Protein AF-A0A944XEJ5-F1 (afdb_monomer)

Solvent-accessible surface area (backbone atoms only — not comparable to full-atom values): 8843 Å² total; per-residue (Å²): 136,76,81,56,64,63,57,50,52,50,51,51,48,51,53,50,50,47,53,50,47,51,54,51,27,47,53,40,31,50,51,12,49,48,40,36,71,70,24,81,81,40,68,69,40,36,50,49,10,50,48,37,31,52,53,24,51,53,52,39,52,48,55,69,46,44,64,58,53,56,44,55,53,48,55,58,58,44,71,77,58,90,55,76,88,70,86,67,76,82,69,64,76,43,74,66,50,53,52,46,52,52,53,51,48,53,39,50,46,45,42,56,53,18,54,53,37,32,52,52,11,49,52,38,34,73,68,24,85,84,42,63,68,43,31,51,50,10,49,51,37,30,53,53,16,54,51,39,45,54,51,40,58,52,48,54,54,52,52,55,51,54,49,66,75,71,109

Sequence (167 aa):
MTVTSFSGWFGNLLVQIQGIVGWLAVVMIIIGGLVYVTSGGSPAQTAKGKAIVLTSLIGFAVAVAAPSLLKEVKDIATLGAGGGPPTAISGAKTIQEIVTDVMQFLLVLVGVSSVISFIIGGIMYITSGGDQTKADSGKRVVTYSIIAVCVSGASLMIIKQVLALLS

Radius of gyration: 21.92 Å; Cα contacts (8 Å, |Δi|>4): 113; chains: 1; bounding box: 53×38×60 Å

Structure (mmCIF, N/CA/C/O backbone):
data_AF-A0A944XEJ5-F1
#
_entry.id   AF-A0A944XEJ5-F1
#
loop_
_atom_site.group_PDB
_atom_site.id
_atom_site.type_symbol
_atom_site.label_atom_id
_atom_site.label_alt_id
_atom_site.label_comp_id
_atom_site.label_asym_id
_atom_site.label_entity_id
_atom_site.label_seq_id
_atom_site.pdbx_PDB_ins_code
_atom_site.Cartn_x
_atom_site.Cartn_y
_atom_site.Cartn_z
_atom_site.occupancy
_atom_site.B_iso_or_equiv
_atom_site.auth_seq_id
_atom_site.auth_comp_id
_atom_site.auth_asym_id
_atom_site.auth_atom_id
_atom_site.pdbx_PDB_model_num
ATOM 1 N N . MET A 1 1 ? 15.083 -23.429 -34.678 1.00 36.53 1 MET A N 1
ATOM 2 C CA . MET A 1 1 ? 14.245 -23.505 -33.463 1.00 36.53 1 MET A CA 1
ATOM 3 C C . MET A 1 1 ? 15.094 -23.057 -32.286 1.00 36.53 1 MET A C 1
ATOM 5 O O . MET A 1 1 ? 15.685 -23.873 -31.596 1.00 36.53 1 MET A O 1
ATOM 9 N N . THR A 1 2 ? 15.284 -21.748 -32.145 1.00 42.38 2 THR A N 1
ATOM 10 C CA . THR A 1 2 ? 16.025 -21.173 -31.021 1.00 42.38 2 THR A CA 1
ATOM 11 C C . THR A 1 2 ? 15.121 -21.205 -29.797 1.00 42.38 2 THR A C 1
ATOM 13 O O . THR A 1 2 ? 13.936 -20.899 -29.887 1.00 42.38 2 THR A O 1
ATOM 16 N N . VAL A 1 3 ? 15.665 -21.648 -28.671 1.00 47.16 3 VAL A N 1
ATOM 17 C CA . VAL A 1 3 ? 14.990 -21.792 -27.377 1.00 47.16 3 VAL A CA 1
ATOM 18 C C . VAL A 1 3 ? 14.501 -20.437 -26.834 1.00 47.16 3 VAL A C 1
ATOM 20 O O . VAL A 1 3 ? 15.080 -19.865 -25.920 1.00 47.16 3 VAL A O 1
ATOM 23 N N . THR A 1 4 ? 13.411 -19.907 -27.388 1.00 55.91 4 THR A N 1
ATOM 24 C CA . THR A 1 4 ? 12.689 -18.736 -26.861 1.00 55.91 4 THR A CA 1
ATOM 25 C C . THR A 1 4 ? 11.796 -19.101 -25.670 1.00 55.91 4 THR A C 1
ATOM 27 O O . THR A 1 4 ? 11.439 -18.228 -24.883 1.00 55.91 4 THR A O 1
ATOM 30 N N . SER A 1 5 ? 11.492 -20.390 -25.471 1.00 64.19 5 SER A N 1
ATOM 31 C CA . SER A 1 5 ? 10.563 -20.862 -24.436 1.00 64.19 5 SER A CA 1
ATOM 32 C C . SER A 1 5 ? 11.078 -20.665 -23.009 1.00 64.19 5 SER A C 1
ATOM 34 O O . SER A 1 5 ? 10.321 -20.227 -22.150 1.00 64.19 5 SER A O 1
ATOM 36 N N . PHE A 1 6 ? 12.360 -20.944 -22.743 1.00 69.25 6 PHE A N 1
ATOM 37 C CA . PHE A 1 6 ? 12.921 -20.819 -21.390 1.00 69.25 6 PHE A CA 1
ATOM 38 C C . PHE A 1 6 ? 13.124 -19.355 -20.986 1.00 69.25 6 PHE A C 1
ATOM 40 O O . PHE A 1 6 ? 12.779 -18.971 -19.875 1.00 69.25 6 PHE A O 1
ATOM 47 N N . SER A 1 7 ? 13.602 -18.511 -21.907 1.00 69.69 7 SER A N 1
ATOM 48 C CA . SER A 1 7 ? 13.759 -17.073 -21.658 1.00 69.69 7 SER A CA 1
ATOM 49 C C . SER A 1 7 ? 12.409 -16.357 -21.522 1.00 69.69 7 SER A C 1
ATOM 51 O O . SER A 1 7 ? 12.262 -15.522 -20.633 1.00 69.69 7 SER A O 1
ATOM 53 N N . GLY A 1 8 ? 11.406 -16.716 -22.334 1.00 70.88 8 GLY A N 1
ATOM 54 C CA . GLY A 1 8 ? 10.049 -16.174 -22.214 1.00 70.88 8 GLY A CA 1
ATOM 55 C C . GLY A 1 8 ? 9.341 -16.618 -20.931 1.00 70.88 8 GLY A C 1
ATOM 56 O O . GLY A 1 8 ? 8.730 -15.800 -20.247 1.00 70.88 8 GLY A O 1
ATOM 57 N N . TRP A 1 9 ? 9.477 -17.893 -20.553 1.00 78.62 9 TRP A N 1
ATOM 58 C CA . TRP A 1 9 ? 8.967 -18.406 -19.278 1.00 78.62 9 TRP A CA 1
ATOM 59 C C . TRP A 1 9 ? 9.655 -17.748 -18.075 1.00 78.62 9 TRP A C 1
ATOM 61 O O . TRP A 1 9 ? 8.975 -17.320 -17.147 1.00 78.62 9 TRP A O 1
ATOM 71 N N . PHE A 1 10 ? 10.981 -17.587 -18.116 1.00 74.62 10 PHE A N 1
ATOM 72 C CA . PHE A 1 10 ? 11.751 -16.912 -17.068 1.00 74.62 10 PHE A CA 1
ATOM 73 C C . PHE A 1 10 ? 11.411 -15.416 -16.963 1.00 74.62 10 PHE A C 1
ATOM 75 O O . PHE A 1 10 ? 11.286 -14.887 -15.861 1.00 74.62 10 PHE A O 1
ATOM 82 N N . GLY A 1 11 ? 11.185 -14.742 -18.095 1.00 73.31 11 GLY A N 1
ATOM 83 C CA . GLY A 1 11 ? 10.714 -13.357 -18.131 1.00 73.31 11 GLY A CA 1
ATOM 84 C C . GLY A 1 11 ? 9.325 -13.194 -17.508 1.00 73.31 11 GLY A C 1
ATOM 85 O O . GLY A 1 11 ? 9.129 -12.320 -16.666 1.00 73.31 11 GLY A O 1
ATOM 86 N N . ASN A 1 12 ? 8.383 -14.081 -17.843 1.00 77.62 12 ASN A N 1
ATOM 87 C CA . ASN A 1 12 ? 7.053 -14.093 -17.228 1.00 77.62 12 ASN A CA 1
ATOM 88 C C . ASN A 1 12 ? 7.114 -14.399 -15.727 1.00 77.62 12 ASN A C 1
ATOM 90 O O . ASN A 1 12 ? 6.402 -13.765 -14.951 1.00 77.62 12 ASN A O 1
ATOM 94 N N . LEU A 1 13 ? 7.992 -15.313 -15.304 1.00 79.44 13 LEU A N 1
ATOM 95 C CA . LEU A 1 13 ? 8.232 -15.589 -13.888 1.00 79.44 13 LEU A CA 1
ATOM 96 C C . LEU A 1 13 ? 8.756 -14.363 -13.141 1.00 79.44 13 LEU A C 1
ATOM 98 O O . LEU A 1 13 ? 8.275 -14.071 -12.052 1.00 79.44 13 LEU A O 1
ATOM 102 N N . LEU A 1 14 ? 9.703 -13.623 -13.717 1.00 72.88 14 LEU A N 1
ATOM 103 C CA . LEU A 1 14 ? 10.225 -12.389 -13.124 1.00 72.88 14 LEU A CA 1
ATOM 104 C C . LEU A 1 14 ? 9.129 -11.333 -12.943 1.00 72.88 14 LEU A C 1
ATOM 106 O O . LEU A 1 14 ? 9.024 -10.747 -11.867 1.00 72.88 14 LEU A O 1
ATOM 110 N N . VAL A 1 15 ? 8.281 -11.131 -13.955 1.00 72.62 15 VAL A N 1
ATOM 111 C CA . VAL A 1 15 ? 7.149 -10.189 -13.885 1.00 72.62 15 VAL A CA 1
ATOM 112 C C . VAL A 1 15 ? 6.111 -10.642 -12.854 1.00 72.62 15 VAL A C 1
ATOM 114 O O . VAL A 1 15 ? 5.618 -9.829 -12.072 1.00 72.62 15 VAL A O 1
ATOM 117 N N . GLN A 1 16 ? 5.807 -11.941 -12.792 1.00 73.19 16 GLN A N 1
ATOM 118 C CA . GLN A 1 16 ? 4.903 -12.497 -11.783 1.00 73.19 16 GLN A CA 1
ATOM 119 C C . GLN A 1 16 ? 5.464 -12.345 -10.366 1.00 73.19 16 GLN A C 1
ATOM 121 O O . GLN A 1 16 ? 4.738 -11.917 -9.471 1.00 73.19 16 GLN A O 1
ATOM 126 N N . ILE A 1 17 ? 6.753 -12.629 -10.162 1.00 78.25 17 ILE A N 1
ATOM 127 C CA . ILE A 1 17 ? 7.428 -12.434 -8.874 1.00 78.25 17 ILE A CA 1
ATOM 128 C C . ILE A 1 17 ? 7.402 -10.952 -8.488 1.00 78.25 17 ILE A C 1
ATOM 130 O O . ILE A 1 17 ? 7.069 -10.641 -7.350 1.00 78.25 17 ILE A O 1
ATOM 134 N N . GLN A 1 18 ? 7.664 -10.027 -9.414 1.00 73.38 18 GLN A N 1
ATOM 135 C CA . GLN A 1 18 ? 7.569 -8.586 -9.144 1.00 73.38 18 GLN A CA 1
ATOM 136 C C . GLN A 1 18 ? 6.156 -8.158 -8.729 1.00 73.38 18 GLN A C 1
ATOM 138 O O . GLN A 1 18 ? 6.004 -7.424 -7.752 1.00 73.38 18 GLN A O 1
ATOM 143 N N . GLY A 1 19 ? 5.121 -8.652 -9.415 1.00 74.88 19 GLY A N 1
ATOM 144 C CA . GLY A 1 19 ? 3.729 -8.394 -9.040 1.00 74.88 19 GLY A CA 1
ATOM 145 C C . GLY A 1 19 ? 3.393 -8.918 -7.640 1.00 74.88 19 GLY A C 1
ATOM 146 O O . GLY A 1 19 ? 2.769 -8.212 -6.845 1.00 74.88 19 GLY A O 1
ATOM 147 N N . ILE A 1 20 ? 3.864 -10.124 -7.307 1.00 82.00 20 ILE A N 1
ATOM 148 C CA . ILE A 1 20 ? 3.692 -10.728 -5.978 1.00 82.00 20 ILE A CA 1
ATOM 149 C C . ILE A 1 20 ? 4.431 -9.915 -4.908 1.00 82.00 20 ILE A C 1
ATOM 151 O O . ILE A 1 20 ? 3.866 -9.659 -3.848 1.00 82.00 20 ILE A O 1
ATOM 155 N N . VAL A 1 21 ? 5.661 -9.469 -5.177 1.00 81.50 21 VAL A N 1
ATOM 156 C CA . VAL A 1 21 ? 6.450 -8.650 -4.242 1.00 81.50 21 VAL A CA 1
ATOM 157 C C . VAL A 1 21 ? 5.767 -7.309 -3.975 1.00 81.50 21 VAL A C 1
ATOM 159 O O . VAL A 1 21 ? 5.698 -6.890 -2.821 1.00 81.50 21 VAL A O 1
ATOM 162 N N . GLY A 1 22 ? 5.204 -6.668 -5.005 1.00 80.44 22 GLY A N 1
ATOM 163 C CA . GLY A 1 22 ? 4.430 -5.435 -4.851 1.00 80.44 22 GLY A CA 1
ATOM 164 C C . GLY A 1 22 ? 3.224 -5.614 -3.925 1.00 80.44 22 GLY A C 1
ATOM 165 O O . GLY A 1 22 ? 3.056 -4.853 -2.973 1.00 80.44 22 GLY A O 1
ATOM 166 N N . TRP A 1 23 ? 2.425 -6.663 -4.137 1.00 81.31 23 TRP A N 1
ATOM 167 C CA . TRP A 1 23 ? 1.282 -6.981 -3.272 1.00 81.31 23 TRP A CA 1
ATOM 168 C C . TRP A 1 23 ? 1.693 -7.360 -1.846 1.00 81.31 23 TRP A C 1
ATOM 170 O O . TRP A 1 23 ? 1.073 -6.913 -0.879 1.00 81.31 23 TRP A O 1
ATOM 180 N N . LEU A 1 24 ? 2.756 -8.149 -1.695 1.00 87.50 24 LEU A N 1
ATOM 181 C CA . LEU A 1 24 ? 3.274 -8.557 -0.392 1.00 87.50 24 LEU A CA 1
ATOM 182 C C . LEU A 1 24 ? 3.798 -7.356 0.404 1.00 87.50 24 LEU A C 1
ATOM 184 O O . LEU A 1 24 ? 3.555 -7.274 1.608 1.00 87.50 24 LEU A O 1
ATOM 188 N N . ALA A 1 25 ? 4.444 -6.393 -0.259 1.00 86.56 25 ALA A N 1
ATOM 189 C CA . ALA A 1 25 ? 4.888 -5.155 0.374 1.00 86.56 25 ALA A CA 1
ATOM 190 C C . ALA A 1 25 ? 3.712 -4.364 0.966 1.00 86.56 25 ALA A C 1
ATOM 192 O O . ALA A 1 25 ? 3.810 -3.900 2.101 1.00 86.56 25 ALA A O 1
ATOM 193 N N . VAL A 1 26 ? 2.577 -4.269 0.260 1.00 85.19 26 VAL A N 1
ATOM 194 C CA . VAL A 1 26 ? 1.366 -3.615 0.793 1.00 85.19 26 VAL A CA 1
ATOM 195 C C . VAL A 1 26 ? 0.895 -4.305 2.074 1.00 85.19 26 VAL A C 1
ATOM 197 O O . VAL A 1 26 ? 0.674 -3.642 3.088 1.00 85.19 26 VAL A O 1
ATOM 200 N N . VAL A 1 27 ? 0.783 -5.637 2.059 1.00 87.75 27 VAL A N 1
ATOM 201 C CA . VAL A 1 27 ? 0.334 -6.419 3.224 1.00 87.75 27 VAL A CA 1
ATOM 202 C C . VAL A 1 27 ? 1.277 -6.226 4.411 1.00 87.75 27 VAL A C 1
ATOM 204 O O . VAL A 1 27 ? 0.824 -5.975 5.528 1.00 87.75 27 VAL A O 1
ATOM 207 N N . MET A 1 28 ? 2.587 -6.286 4.178 1.00 88.38 28 MET A N 1
ATOM 208 C CA . MET A 1 28 ? 3.582 -6.113 5.234 1.00 88.38 28 MET A CA 1
ATOM 209 C C . MET A 1 28 ? 3.561 -4.697 5.817 1.00 88.38 28 MET A C 1
ATOM 211 O O . MET A 1 28 ? 3.644 -4.550 7.035 1.00 88.38 28 MET A O 1
ATOM 215 N N . ILE A 1 29 ? 3.361 -3.658 4.999 1.00 89.38 29 ILE A N 1
ATOM 216 C CA . ILE A 1 29 ? 3.213 -2.284 5.502 1.00 89.38 29 ILE A CA 1
ATOM 217 C C . ILE A 1 29 ? 1.961 -2.149 6.370 1.00 89.38 29 ILE A C 1
ATOM 219 O O . ILE A 1 29 ? 2.023 -1.532 7.432 1.00 89.38 29 ILE A O 1
ATOM 223 N N . ILE A 1 30 ? 0.845 -2.758 5.967 1.00 85.75 30 ILE A N 1
ATOM 224 C CA . ILE A 1 30 ? -0.388 -2.755 6.763 1.00 85.75 30 ILE A CA 1
ATOM 225 C C . ILE A 1 30 ? -0.162 -3.448 8.108 1.00 85.75 30 ILE A C 1
ATOM 227 O O . ILE A 1 30 ? -0.530 -2.897 9.143 1.00 85.75 30 ILE A O 1
ATOM 231 N N . ILE A 1 31 ? 0.478 -4.621 8.115 1.00 86.56 31 ILE A N 1
ATOM 232 C CA . ILE A 1 31 ? 0.792 -5.353 9.350 1.00 86.56 31 ILE A CA 1
ATOM 233 C C . ILE A 1 31 ? 1.720 -4.522 10.240 1.00 86.56 31 ILE A C 1
ATOM 235 O O . ILE A 1 31 ? 1.451 -4.372 11.429 1.00 86.56 31 ILE A O 1
ATOM 239 N N . GLY A 1 32 ? 2.781 -3.940 9.678 1.00 87.31 32 GLY A N 1
ATOM 240 C CA . GLY A 1 32 ? 3.699 -3.072 10.414 1.00 87.31 32 GLY A CA 1
ATOM 241 C C . GLY A 1 32 ? 2.998 -1.843 11.001 1.00 87.31 32 GLY A C 1
ATOM 242 O O . GLY A 1 32 ? 3.247 -1.485 12.153 1.00 87.31 32 GLY A O 1
ATOM 243 N N . GLY A 1 33 ? 2.069 -1.248 10.248 1.00 84.31 33 GLY A N 1
ATOM 244 C CA . GLY A 1 33 ? 1.221 -0.146 10.693 1.00 84.31 33 GLY A CA 1
ATOM 245 C C . GLY A 1 33 ? 0.275 -0.546 11.825 1.00 84.31 33 GLY A C 1
ATOM 246 O O . GLY A 1 33 ? 0.213 0.149 12.837 1.00 84.31 33 GLY A O 1
ATOM 247 N N . LEU A 1 34 ? -0.402 -1.692 11.709 1.00 82.94 34 LEU A N 1
ATOM 248 C CA . LEU A 1 34 ? -1.256 -2.226 12.772 1.00 82.94 34 LEU A CA 1
ATOM 249 C C . LEU A 1 34 ? -0.448 -2.506 14.039 1.00 82.94 34 LEU A C 1
ATOM 251 O O . LEU A 1 34 ? -0.810 -2.001 15.095 1.00 82.94 34 LEU A O 1
ATOM 255 N N . VAL A 1 35 ? 0.683 -3.210 13.933 1.00 85.50 35 VAL A N 1
ATOM 256 C CA . VAL A 1 35 ? 1.585 -3.484 15.065 1.00 85.50 35 VAL A CA 1
ATOM 257 C C . VAL A 1 35 ? 2.074 -2.188 15.713 1.00 85.50 35 VAL A C 1
ATOM 259 O O . VAL A 1 35 ? 2.153 -2.109 16.938 1.00 85.50 35 VAL A O 1
ATOM 262 N N . TYR A 1 36 ? 2.368 -1.155 14.917 1.00 84.44 36 TYR A N 1
ATOM 263 C CA . TYR A 1 36 ? 2.759 0.155 15.431 1.00 84.44 36 TYR A CA 1
ATOM 264 C C . TYR A 1 36 ? 1.622 0.823 16.220 1.00 84.44 36 TYR A C 1
ATOM 266 O O . TYR A 1 36 ? 1.856 1.285 17.336 1.00 84.44 36 TYR A O 1
ATOM 274 N N . VAL A 1 37 ? 0.389 0.818 15.704 1.00 81.12 37 VAL A N 1
ATOM 275 C CA . VAL A 1 37 ? -0.777 1.437 16.364 1.00 81.12 37 VAL A CA 1
ATOM 276 C C . VAL A 1 37 ? -1.231 0.651 17.601 1.00 81.12 37 VAL A C 1
ATOM 278 O O . VAL A 1 37 ? -1.572 1.252 18.617 1.00 81.12 37 VAL A O 1
ATOM 281 N N . THR A 1 38 ? -1.189 -0.683 17.571 1.00 78.94 38 THR A N 1
ATOM 282 C CA . THR A 1 38 ? -1.607 -1.542 18.694 1.00 78.94 38 THR A CA 1
ATOM 283 C C . THR A 1 38 ? -0.500 -1.780 19.722 1.00 78.94 38 THR A C 1
ATOM 285 O O . THR A 1 38 ? -0.697 -2.519 20.682 1.00 78.94 38 THR A O 1
ATOM 288 N N . SER A 1 39 ? 0.676 -1.171 19.547 1.00 76.75 39 SER A N 1
ATOM 289 C CA . SER A 1 39 ? 1.852 -1.392 20.400 1.00 76.75 39 SER A CA 1
ATOM 290 C C . SER A 1 39 ? 1.695 -0.913 21.851 1.00 76.75 39 SER A C 1
ATOM 292 O O . SER A 1 39 ? 2.528 -1.267 22.692 1.00 76.75 39 SER A O 1
ATOM 294 N N . GLY A 1 40 ? 0.659 -0.119 22.157 1.00 70.69 40 GLY A N 1
ATOM 295 C CA . GLY A 1 40 ? 0.293 0.289 23.520 1.00 70.69 40 GLY A CA 1
ATOM 296 C C . GLY A 1 40 ? 1.396 1.035 24.281 1.00 70.69 40 GLY A C 1
ATOM 297 O O . GLY A 1 40 ? 1.423 0.994 25.505 1.00 70.69 40 GLY A O 1
ATOM 298 N N . GLY A 1 41 ? 2.344 1.659 23.572 1.00 68.88 41 GLY A N 1
ATOM 299 C CA . GLY A 1 41 ? 3.493 2.345 24.174 1.00 68.88 41 GLY A CA 1
ATOM 300 C C . GLY A 1 41 ? 4.682 1.442 24.522 1.00 68.88 41 GLY A C 1
ATOM 301 O O . GLY A 1 41 ? 5.698 1.948 24.994 1.00 68.88 41 GLY A O 1
ATOM 302 N N . SER A 1 42 ? 4.620 0.129 24.256 1.00 85.50 42 SER A N 1
ATOM 303 C CA . SER A 1 42 ? 5.793 -0.739 24.414 1.00 85.50 42 SER A CA 1
ATOM 304 C C . SER A 1 42 ? 6.855 -0.407 23.343 1.00 85.50 42 SER A C 1
ATOM 306 O O . SER A 1 42 ? 6.579 -0.510 22.137 1.00 85.50 42 SER A O 1
ATOM 308 N N . PRO A 1 43 ? 8.089 -0.026 23.737 1.00 82.50 43 PRO A N 1
ATOM 309 C CA . PRO A 1 43 ? 9.122 0.395 22.785 1.00 82.50 43 PRO A CA 1
ATOM 310 C C . PRO A 1 43 ? 9.470 -0.698 21.770 1.00 82.50 43 PRO A C 1
ATOM 312 O O . PRO A 1 43 ? 9.701 -0.415 20.596 1.00 82.50 43 PRO A O 1
ATOM 315 N N . ALA A 1 44 ? 9.441 -1.962 22.204 1.00 85.75 44 ALA A N 1
ATOM 316 C CA . ALA A 1 44 ? 9.766 -3.111 21.367 1.00 85.75 44 ALA A CA 1
ATOM 317 C C . ALA A 1 44 ? 8.754 -3.329 20.228 1.00 85.75 44 ALA A C 1
ATOM 319 O O . ALA A 1 44 ? 9.16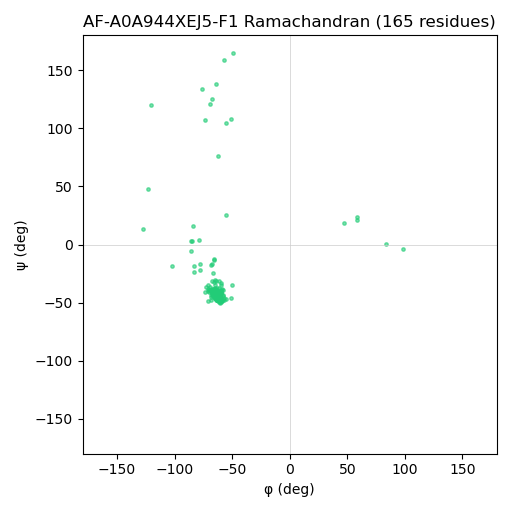3 -3.562 19.093 1.00 85.75 44 ALA A O 1
ATOM 320 N N . GLN A 1 45 ? 7.445 -3.234 20.491 1.00 83.88 45 GLN A N 1
ATOM 321 C CA . GLN A 1 45 ? 6.421 -3.401 19.446 1.00 83.88 45 GLN A CA 1
ATOM 322 C C . GLN A 1 45 ? 6.379 -2.189 18.512 1.00 83.88 45 GLN A C 1
ATOM 324 O O . GLN A 1 45 ? 6.253 -2.345 17.301 1.00 83.88 45 GLN A O 1
ATOM 329 N N . THR A 1 46 ? 6.586 -0.986 19.058 1.00 85.00 46 THR A N 1
ATOM 330 C CA . THR A 1 46 ? 6.738 0.236 18.259 1.00 85.00 46 THR A CA 1
ATOM 331 C C . THR A 1 46 ? 7.911 0.116 17.280 1.00 85.00 46 THR A C 1
ATOM 333 O O . THR A 1 46 ? 7.760 0.406 16.092 1.00 85.00 46 THR A O 1
ATOM 336 N N . ALA A 1 47 ? 9.075 -0.332 17.759 1.00 89.00 47 ALA A N 1
ATOM 337 C CA . ALA A 1 47 ? 10.259 -0.518 16.927 1.00 89.00 47 ALA A CA 1
ATOM 338 C C . ALA A 1 47 ? 10.041 -1.598 15.861 1.00 89.00 47 ALA A C 1
ATOM 340 O O . ALA A 1 47 ? 10.386 -1.380 14.703 1.00 89.00 47 ALA A O 1
ATOM 341 N N . LYS A 1 48 ? 9.409 -2.724 16.220 1.00 88.25 48 LYS A N 1
ATOM 342 C CA . LYS A 1 48 ? 9.053 -3.788 15.270 1.00 88.25 48 LYS A CA 1
ATOM 343 C C . LYS A 1 48 ? 8.115 -3.292 14.174 1.00 88.25 48 LYS A C 1
ATOM 345 O O . LYS A 1 48 ? 8.403 -3.517 13.005 1.00 88.25 48 LYS A O 1
ATOM 350 N N . GLY A 1 49 ? 7.044 -2.581 14.530 1.00 87.12 49 GLY A N 1
ATOM 351 C CA . GLY A 1 49 ? 6.108 -2.014 13.557 1.00 87.12 49 GLY A CA 1
ATOM 352 C C . GLY A 1 49 ? 6.808 -1.085 12.565 1.00 87.12 49 GLY A C 1
ATOM 353 O O . GLY A 1 49 ? 6.690 -1.265 11.355 1.00 87.12 49 GLY A O 1
ATOM 354 N N . LYS A 1 50 ? 7.643 -0.163 13.066 1.00 88.56 50 LYS A N 1
ATOM 355 C CA . LYS A 1 50 ? 8.454 0.722 12.214 1.00 88.56 50 LYS A CA 1
ATOM 356 C C . LYS A 1 50 ? 9.441 -0.048 11.339 1.00 88.56 50 LYS A C 1
ATOM 358 O O . LYS A 1 50 ? 9.556 0.258 10.159 1.00 88.56 50 LYS A O 1
ATOM 363 N N . ALA A 1 51 ? 10.132 -1.041 11.894 1.00 91.38 51 ALA A N 1
ATOM 364 C CA . ALA A 1 51 ? 11.085 -1.853 11.147 1.00 91.38 51 ALA A CA 1
ATOM 365 C C . ALA A 1 51 ? 10.399 -2.598 9.999 1.00 91.38 51 ALA A C 1
ATOM 367 O O . ALA A 1 51 ? 10.908 -2.561 8.888 1.00 91.38 51 ALA A O 1
ATOM 368 N N . ILE A 1 52 ? 9.228 -3.196 10.239 1.00 90.50 52 ILE A N 1
ATOM 369 C CA . ILE A 1 52 ? 8.440 -3.887 9.209 1.00 90.50 52 ILE A CA 1
ATOM 370 C C . ILE A 1 52 ? 8.038 -2.920 8.089 1.00 90.50 52 ILE A C 1
ATOM 372 O O . ILE A 1 52 ? 8.180 -3.250 6.914 1.00 90.50 52 ILE A O 1
ATOM 376 N N . VAL A 1 53 ? 7.570 -1.716 8.429 1.00 89.62 53 VAL A N 1
ATOM 377 C CA . VAL A 1 53 ? 7.213 -0.705 7.420 1.00 89.62 53 VAL A CA 1
ATOM 378 C C . VAL A 1 53 ? 8.442 -0.296 6.604 1.00 89.62 53 VAL A C 1
ATOM 380 O O . VAL A 1 53 ? 8.386 -0.279 5.377 1.00 89.62 53 VAL A O 1
ATOM 383 N N . LEU A 1 54 ? 9.566 -0.015 7.267 1.00 89.31 54 LEU A N 1
ATOM 384 C CA . LEU A 1 54 ? 10.801 0.407 6.605 1.00 89.31 54 LEU A CA 1
ATOM 385 C C . LEU A 1 54 ? 11.374 -0.685 5.698 1.00 89.31 54 LEU A C 1
ATOM 387 O O . LEU A 1 54 ? 11.706 -0.404 4.549 1.00 89.31 54 LEU A O 1
ATOM 391 N N . THR A 1 55 ? 11.459 -1.930 6.169 1.00 90.19 55 THR A N 1
ATOM 392 C CA . THR A 1 55 ? 11.975 -3.040 5.355 1.00 90.19 55 THR A CA 1
ATOM 393 C C . THR A 1 55 ? 11.073 -3.333 4.163 1.00 90.19 55 THR A C 1
ATOM 395 O O . THR A 1 55 ? 11.578 -3.633 3.084 1.00 90.19 55 THR A O 1
ATOM 398 N N . SER A 1 56 ? 9.758 -3.173 4.314 1.00 89.12 56 SER A N 1
ATOM 399 C CA . SER A 1 56 ? 8.801 -3.335 3.214 1.00 89.12 56 SER A CA 1
ATOM 400 C C . SER A 1 56 ? 8.922 -2.227 2.170 1.00 89.12 56 SER A C 1
ATOM 402 O O . SER A 1 56 ? 8.854 -2.508 0.977 1.00 89.12 56 SER A O 1
ATOM 404 N N . LEU A 1 57 ? 9.156 -0.980 2.593 1.00 88.19 57 LEU A N 1
ATOM 405 C CA . LEU A 1 57 ? 9.404 0.139 1.679 1.00 88.19 57 LEU A CA 1
ATOM 406 C C . LEU A 1 57 ? 10.720 -0.029 0.916 1.00 88.19 57 LEU A C 1
ATOM 408 O O . LEU A 1 57 ? 10.752 0.194 -0.290 1.00 88.19 57 LEU A O 1
ATOM 412 N N . ILE A 1 58 ? 11.786 -0.466 1.593 1.00 87.00 58 ILE A N 1
ATOM 413 C CA . ILE A 1 58 ? 13.070 -0.761 0.944 1.00 87.00 58 ILE A CA 1
ATOM 414 C C . ILE A 1 58 ? 12.902 -1.919 -0.048 1.00 87.00 58 ILE A C 1
ATOM 416 O O . ILE A 1 58 ? 13.337 -1.808 -1.191 1.00 87.00 58 ILE A O 1
ATOM 420 N N . GLY A 1 59 ? 12.223 -3.001 0.347 1.00 85.81 59 GLY A N 1
ATOM 421 C CA . GLY A 1 59 ? 11.939 -4.137 -0.534 1.00 85.81 59 GLY A CA 1
ATOM 422 C C . GLY A 1 59 ? 11.113 -3.744 -1.761 1.00 85.81 59 GLY A C 1
ATOM 423 O O . GLY A 1 59 ? 11.431 -4.164 -2.871 1.00 85.81 59 GLY A O 1
ATOM 424 N N . PHE A 1 60 ? 10.108 -2.882 -1.587 1.00 86.19 60 PHE A N 1
ATOM 425 C CA . PHE A 1 60 ? 9.322 -2.329 -2.688 1.00 86.19 60 PHE A CA 1
ATOM 426 C C . PHE A 1 60 ? 10.164 -1.441 -3.612 1.00 86.19 60 PHE A C 1
ATOM 428 O O . PHE A 1 60 ? 10.125 -1.618 -4.826 1.00 86.19 60 PHE A O 1
ATOM 435 N N . ALA A 1 61 ? 10.976 -0.535 -3.060 1.00 83.44 61 ALA A N 1
ATOM 436 C CA . ALA A 1 61 ? 11.855 0.329 -3.847 1.00 83.44 61 ALA A CA 1
ATOM 437 C C . ALA A 1 61 ? 12.849 -0.487 -4.690 1.00 83.44 61 ALA A C 1
ATOM 439 O O . ALA A 1 61 ? 13.029 -0.215 -5.875 1.00 83.44 61 ALA A O 1
ATOM 440 N N . VAL A 1 62 ? 13.433 -1.538 -4.106 1.00 83.25 62 VAL A N 1
ATOM 441 C CA . VAL A 1 62 ? 14.303 -2.477 -4.827 1.00 83.25 62 VAL A CA 1
ATOM 442 C C . VAL A 1 62 ? 13.521 -3.238 -5.896 1.00 83.25 62 VAL A C 1
ATOM 444 O O . VAL A 1 62 ? 14.017 -3.383 -7.006 1.00 83.25 62 VAL A O 1
ATOM 447 N N . ALA A 1 63 ? 12.296 -3.688 -5.616 1.00 80.88 63 ALA A N 1
ATOM 448 C CA . ALA A 1 63 ? 11.472 -4.402 -6.591 1.00 80.88 63 ALA A CA 1
ATOM 449 C C . ALA A 1 63 ? 11.087 -3.532 -7.800 1.00 80.88 63 ALA A C 1
ATOM 451 O O . ALA A 1 63 ? 11.107 -4.016 -8.932 1.00 80.88 63 ALA A O 1
ATOM 452 N N . VAL A 1 64 ? 10.787 -2.250 -7.572 1.00 78.75 64 VAL A N 1
ATOM 453 C CA . VAL A 1 64 ? 10.486 -1.269 -8.628 1.00 78.75 64 VAL A CA 1
ATOM 454 C C . VAL A 1 64 ? 11.740 -0.899 -9.427 1.00 78.75 64 VAL A C 1
ATOM 456 O O . VAL A 1 64 ? 11.649 -0.704 -10.637 1.00 78.75 64 VAL A O 1
ATOM 459 N N . ALA A 1 65 ? 12.912 -0.845 -8.784 1.00 75.75 65 ALA A N 1
ATOM 460 C CA . ALA A 1 65 ? 14.189 -0.530 -9.432 1.00 75.75 65 ALA A CA 1
ATOM 461 C C . ALA A 1 65 ? 14.860 -1.736 -10.123 1.00 75.75 65 ALA A C 1
ATOM 463 O O . ALA A 1 65 ? 15.631 -1.561 -11.065 1.00 75.75 65 ALA A O 1
ATOM 464 N N . ALA A 1 66 ? 14.554 -2.967 -9.701 1.00 74.94 66 ALA A N 1
ATOM 465 C CA . ALA A 1 66 ? 15.100 -4.206 -10.256 1.00 74.94 66 ALA A CA 1
ATOM 466 C C . ALA A 1 66 ? 15.007 -4.333 -11.793 1.00 74.94 66 ALA A C 1
ATOM 468 O O . ALA A 1 66 ? 16.012 -4.709 -12.399 1.00 74.94 66 ALA A O 1
ATOM 469 N N . PRO A 1 67 ? 13.875 -4.029 -12.465 1.00 70.38 67 PRO A N 1
ATOM 470 C CA . PRO A 1 67 ? 13.808 -4.123 -13.922 1.00 70.38 67 PRO A CA 1
ATOM 471 C C . PRO A 1 67 ? 14.736 -3.116 -14.619 1.00 70.38 67 PRO A C 1
ATOM 473 O O . PRO A 1 67 ? 15.280 -3.440 -15.674 1.00 70.38 67 PRO A O 1
ATOM 476 N N . SER A 1 68 ? 14.983 -1.945 -14.020 1.00 68.81 68 SER A N 1
ATOM 477 C CA . SER A 1 68 ? 15.944 -0.962 -14.538 1.00 68.81 68 SER A CA 1
ATOM 478 C C . SER A 1 68 ? 17.375 -1.505 -14.501 1.00 68.81 68 SER A C 1
ATOM 480 O O . SER A 1 68 ? 18.091 -1.406 -15.494 1.00 68.81 68 SER A O 1
ATOM 482 N N . LEU A 1 69 ? 17.765 -2.173 -13.407 1.00 66.44 69 LEU A N 1
ATOM 483 C CA . LEU A 1 69 ? 19.105 -2.763 -13.280 1.00 66.44 69 LEU A CA 1
ATOM 484 C C . LEU A 1 69 ? 19.304 -3.970 -14.209 1.00 66.44 69 LEU A C 1
ATOM 486 O O . LEU A 1 69 ? 20.361 -4.125 -14.817 1.00 66.44 69 LEU A O 1
ATOM 490 N N . LEU A 1 70 ? 18.280 -4.818 -14.367 1.00 66.00 70 LEU A N 1
ATOM 491 C CA . LEU A 1 70 ? 18.322 -5.942 -15.311 1.00 66.00 70 LEU A CA 1
ATOM 492 C C . LEU A 1 70 ? 18.496 -5.467 -16.760 1.00 66.00 70 LEU A C 1
ATOM 494 O O . LEU A 1 70 ? 19.121 -6.165 -17.562 1.00 66.00 70 LEU A O 1
ATOM 498 N N . LYS A 1 71 ? 17.963 -4.286 -17.095 1.00 61.38 71 LYS A N 1
ATOM 499 C CA . LYS A 1 71 ? 18.121 -3.681 -18.415 1.00 61.38 71 LYS A CA 1
ATOM 500 C C . LYS A 1 71 ? 19.549 -3.189 -18.648 1.00 61.38 71 LYS A C 1
ATOM 502 O O . LYS A 1 71 ? 20.129 -3.573 -19.655 1.00 61.38 71 LYS A O 1
ATOM 507 N N . GLU A 1 72 ? 20.136 -2.441 -17.713 1.00 64.56 72 GLU A N 1
ATOM 508 C CA . GLU A 1 72 ? 21.532 -1.983 -17.826 1.00 64.56 72 GLU A CA 1
ATOM 509 C C . GLU A 1 72 ? 22.507 -3.159 -17.976 1.00 64.56 72 GLU A C 1
ATOM 511 O O . GLU A 1 72 ? 23.376 -3.149 -18.845 1.00 64.56 72 GLU A O 1
ATOM 516 N N . VAL A 1 73 ? 22.317 -4.226 -17.192 1.00 63.06 73 VAL A N 1
ATOM 517 C CA . VAL A 1 73 ? 23.144 -5.439 -17.293 1.00 63.06 73 VAL A CA 1
ATOM 518 C C . VAL A 1 73 ? 22.963 -6.135 -18.646 1.00 63.06 73 VAL A C 1
ATOM 520 O O . VAL A 1 73 ? 23.941 -6.605 -19.225 1.00 63.06 73 VAL A O 1
ATOM 523 N N . LYS A 1 74 ? 21.736 -6.194 -19.182 1.00 60.41 74 LYS A N 1
ATOM 524 C CA . LYS A 1 74 ? 21.466 -6.773 -20.507 1.00 60.41 74 LYS A CA 1
ATOM 525 C C . LYS A 1 74 ? 22.066 -5.924 -21.629 1.00 60.41 74 LYS A C 1
ATOM 527 O O . LYS A 1 74 ? 22.648 -6.491 -22.550 1.00 60.41 74 LYS A O 1
ATOM 532 N N . ASP A 1 75 ? 21.968 -4.602 -21.536 1.00 60.25 75 ASP A N 1
ATOM 533 C CA . ASP A 1 75 ? 22.555 -3.672 -22.501 1.00 60.25 75 ASP A CA 1
ATOM 534 C C . ASP A 1 75 ? 24.086 -3.852 -22.534 1.00 60.25 75 ASP A C 1
ATOM 536 O O . ASP A 1 75 ? 24.652 -4.081 -23.604 1.00 60.25 75 ASP A O 1
ATOM 540 N N . ILE A 1 76 ? 24.741 -3.925 -21.367 1.00 60.78 76 ILE A N 1
ATOM 541 C CA . ILE A 1 76 ? 26.182 -4.220 -21.245 1.00 60.78 76 ILE A CA 1
ATOM 542 C C . ILE A 1 76 ? 26.531 -5.623 -21.772 1.00 60.78 76 ILE A C 1
ATOM 544 O O . ILE A 1 76 ? 27.529 -5.790 -22.472 1.00 60.78 76 ILE A O 1
ATOM 548 N N . ALA A 1 77 ? 25.706 -6.637 -21.500 1.00 61.88 77 ALA A N 1
ATOM 549 C CA . ALA A 1 77 ? 25.931 -7.999 -21.989 1.00 61.88 77 ALA A CA 1
ATOM 550 C C . ALA A 1 77 ? 25.789 -8.118 -23.520 1.00 61.88 77 ALA A C 1
ATOM 552 O O . ALA A 1 77 ? 26.485 -8.921 -24.140 1.00 61.88 77 ALA A O 1
ATOM 553 N N . THR A 1 78 ? 24.928 -7.311 -24.150 1.00 59.09 78 THR A N 1
ATOM 554 C CA . THR A 1 78 ? 24.783 -7.284 -25.619 1.00 59.09 78 THR A CA 1
ATOM 555 C C . THR A 1 78 ? 25.889 -6.502 -26.332 1.00 59.09 78 THR A C 1
ATOM 557 O O . THR A 1 78 ? 26.198 -6.812 -27.481 1.00 59.09 78 THR A O 1
ATOM 560 N N . LEU A 1 79 ? 26.572 -5.581 -25.639 1.00 54.50 79 LEU A N 1
ATOM 561 C CA . LEU A 1 79 ? 27.765 -4.891 -26.150 1.00 54.50 79 LEU A CA 1
ATOM 562 C C . LEU A 1 79 ? 28.980 -5.828 -26.328 1.00 54.50 79 LEU A C 1
ATOM 564 O O . LEU A 1 79 ? 29.900 -5.495 -27.070 1.00 54.50 79 LEU A O 1
ATOM 568 N N . GLY A 1 80 ? 28.977 -7.020 -25.715 1.00 51.56 80 GLY A N 1
ATOM 569 C CA . GLY A 1 80 ? 29.997 -8.060 -25.920 1.00 51.56 80 GLY A CA 1
ATOM 570 C C . GLY A 1 80 ? 29.750 -8.990 -27.116 1.00 51.56 80 GLY A C 1
ATOM 571 O O . GLY A 1 80 ? 30.603 -9.816 -27.431 1.00 51.56 80 GLY A O 1
ATOM 572 N N . ALA A 1 81 ? 28.602 -8.873 -27.791 1.00 50.97 81 ALA A N 1
ATOM 573 C CA . ALA A 1 81 ? 28.169 -9.788 -28.845 1.00 50.97 81 ALA A CA 1
ATOM 574 C C . ALA A 1 81 ? 27.890 -9.065 -30.173 1.00 50.97 81 ALA A C 1
ATOM 576 O O . ALA A 1 81 ? 26.849 -9.293 -30.769 1.00 50.97 81 ALA A O 1
ATOM 577 N N . GLY A 1 82 ? 28.799 -8.192 -30.630 1.00 43.88 82 GLY A N 1
ATOM 578 C CA . GLY A 1 82 ? 29.009 -7.840 -32.051 1.00 43.88 82 GLY A CA 1
ATOM 579 C C . GLY A 1 82 ? 27.802 -7.497 -32.946 1.00 43.88 82 GLY A C 1
ATOM 580 O O . GLY A 1 82 ? 27.934 -7.544 -34.165 1.00 43.88 82 GLY A O 1
ATOM 581 N N . GLY A 1 83 ? 26.640 -7.163 -32.393 1.00 44.47 83 GLY A N 1
ATOM 582 C CA . GLY A 1 83 ? 25.431 -6.799 -33.122 1.00 44.47 83 GLY A CA 1
ATOM 583 C C . GLY A 1 83 ? 25.025 -5.395 -32.713 1.00 44.47 83 GLY A C 1
ATOM 584 O O . GLY A 1 83 ? 24.821 -5.149 -31.527 1.00 44.47 83 GLY A O 1
ATOM 585 N N . GLY A 1 84 ? 24.966 -4.481 -33.689 1.00 47.38 84 GLY A N 1
ATOM 586 C CA . GLY A 1 84 ? 24.613 -3.068 -33.507 1.00 47.38 84 GLY A CA 1
ATOM 587 C C . GLY A 1 84 ? 23.335 -2.852 -32.688 1.00 47.38 84 GLY A C 1
ATOM 588 O O . GLY A 1 84 ? 22.574 -3.799 -32.495 1.00 47.38 84 GLY A O 1
ATOM 589 N N . PRO A 1 85 ? 23.098 -1.616 -32.204 1.00 50.69 85 PRO A N 1
ATOM 590 C CA . PRO A 1 85 ? 22.174 -1.337 -31.110 1.00 50.69 85 PRO A CA 1
ATOM 591 C C . PRO A 1 85 ? 20.821 -1.991 -31.395 1.00 50.69 85 PRO A C 1
ATOM 593 O O . PRO A 1 85 ? 20.115 -1.544 -32.305 1.00 50.69 85 PRO A O 1
ATOM 596 N N . PRO A 1 86 ? 20.447 -3.068 -30.678 1.00 49.81 86 PRO A N 1
ATOM 597 C CA . PRO A 1 86 ? 19.125 -3.608 -30.861 1.00 49.81 86 PRO A CA 1
ATOM 598 C C . PRO A 1 86 ? 18.160 -2.526 -30.391 1.00 49.81 86 PRO A C 1
ATOM 600 O O . PRO A 1 86 ? 18.368 -1.877 -29.367 1.00 49.81 86 PRO A O 1
ATOM 603 N N . THR A 1 87 ? 17.093 -2.348 -31.154 1.00 52.78 87 THR A N 1
ATOM 604 C CA . THR A 1 87 ? 15.918 -1.484 -30.967 1.00 52.78 87 THR A CA 1
ATOM 605 C C . THR A 1 87 ? 15.162 -1.712 -29.634 1.00 52.78 87 THR A C 1
ATOM 607 O O . THR A 1 87 ? 13.983 -1.408 -29.505 1.00 52.78 87 THR A O 1
ATOM 610 N N . ALA A 1 88 ? 15.833 -2.213 -28.595 1.00 51.19 88 ALA A N 1
ATOM 611 C CA . ALA A 1 88 ? 15.359 -2.511 -27.246 1.00 51.19 88 ALA A CA 1
ATOM 612 C C . ALA A 1 88 ? 15.354 -1.288 -26.300 1.00 51.19 88 ALA A C 1
ATOM 614 O O . ALA A 1 88 ? 15.191 -1.421 -25.083 1.00 51.19 88 ALA A O 1
ATOM 615 N N . ILE A 1 89 ? 15.457 -0.073 -26.846 1.00 46.41 89 ILE A N 1
ATOM 616 C CA . ILE A 1 89 ? 15.122 1.157 -26.114 1.00 46.41 89 ILE A CA 1
ATOM 617 C C . ILE A 1 89 ? 13.611 1.220 -25.794 1.00 46.41 89 ILE A C 1
ATOM 619 O O . ILE A 1 89 ? 13.220 1.961 -24.905 1.00 46.41 89 ILE A O 1
ATOM 623 N N . SER A 1 90 ? 12.763 0.369 -26.384 1.00 46.22 90 SER A N 1
ATOM 624 C CA . SER A 1 90 ? 11.305 0.362 -26.145 1.00 46.22 90 SER A CA 1
ATOM 625 C C . SER A 1 90 ? 10.818 -0.317 -24.855 1.00 46.22 90 SER A C 1
ATOM 627 O O . SER A 1 90 ? 9.615 -0.430 -24.664 1.00 46.22 90 SER A O 1
ATOM 629 N N . GLY A 1 91 ? 11.710 -0.796 -23.983 1.00 51.72 91 GLY A N 1
ATOM 630 C CA . GLY A 1 91 ? 11.326 -1.477 -22.733 1.00 51.72 91 GLY A CA 1
ATOM 631 C C . GLY A 1 91 ? 11.966 -0.912 -21.466 1.00 51.72 91 GLY A C 1
ATOM 632 O O . GLY A 1 91 ? 11.966 -1.589 -20.443 1.00 51.72 91 GLY A O 1
ATOM 633 N N . ALA A 1 92 ? 12.583 0.280 -21.519 1.00 49.88 92 ALA A N 1
ATOM 634 C CA . ALA A 1 92 ? 12.899 0.963 -20.262 1.00 49.88 92 ALA A CA 1
ATOM 635 C C . ALA A 1 92 ? 11.567 1.353 -19.641 1.00 49.88 92 ALA A C 1
ATOM 637 O O . ALA A 1 92 ? 10.825 2.068 -20.310 1.00 49.88 92 ALA A O 1
ATOM 638 N N . LYS A 1 93 ? 11.318 0.946 -18.385 1.00 55.72 93 LYS A N 1
ATOM 639 C CA . LYS A 1 93 ? 10.349 1.677 -17.578 1.00 55.72 93 LYS A CA 1
ATOM 640 C C . LYS A 1 93 ? 10.812 3.120 -17.572 1.00 55.72 93 LYS A C 1
ATOM 642 O O . LYS A 1 93 ? 11.837 3.458 -16.980 1.00 55.72 93 LYS A O 1
ATOM 647 N N . THR A 1 94 ? 10.117 3.938 -18.337 1.00 65.44 94 THR A N 1
ATOM 648 C CA . THR A 1 94 ? 10.345 5.371 -18.381 1.00 65.44 94 THR A CA 1
ATOM 649 C C . THR A 1 94 ? 10.192 5.921 -16.966 1.00 65.44 94 THR A C 1
ATOM 651 O O . THR A 1 94 ? 9.540 5.313 -16.112 1.00 65.44 94 THR A O 1
ATOM 654 N N . ILE A 1 95 ? 10.768 7.095 -16.694 1.00 67.25 95 ILE A N 1
ATOM 655 C CA . ILE A 1 95 ? 10.517 7.795 -15.422 1.00 67.25 95 ILE A CA 1
ATOM 656 C C . ILE A 1 95 ? 9.001 7.876 -15.171 1.00 67.25 95 ILE A C 1
ATOM 658 O O . ILE A 1 95 ? 8.554 7.693 -14.044 1.00 67.25 95 ILE A O 1
ATOM 662 N N . GLN A 1 96 ? 8.210 8.034 -16.236 1.00 68.56 96 GLN A N 1
ATOM 663 C CA . GLN A 1 96 ? 6.753 7.975 -16.210 1.00 68.56 96 GLN A CA 1
ATOM 664 C C . GLN A 1 96 ? 6.196 6.642 -15.688 1.00 68.56 96 GLN A C 1
ATOM 666 O O . GLN A 1 96 ? 5.338 6.671 -14.810 1.00 68.56 96 GLN A O 1
ATOM 671 N N . GLU A 1 97 ? 6.664 5.484 -16.155 1.00 73.88 97 GLU A N 1
ATOM 672 C CA . GLU A 1 97 ? 6.195 4.182 -15.651 1.00 73.88 97 GLU A CA 1
ATOM 673 C C . GLU A 1 97 ? 6.585 3.949 -14.189 1.00 73.88 97 GLU A C 1
ATOM 675 O O . GLU A 1 97 ? 5.753 3.504 -13.405 1.00 73.88 97 GLU A O 1
ATOM 680 N N . ILE A 1 98 ? 7.803 4.327 -13.788 1.00 73.25 98 ILE A N 1
ATOM 681 C CA . ILE A 1 98 ? 8.237 4.227 -12.385 1.00 73.25 98 ILE A CA 1
ATOM 682 C C . ILE A 1 98 ? 7.365 5.117 -11.494 1.00 73.25 98 ILE A C 1
ATOM 684 O O . ILE A 1 98 ? 6.868 4.673 -10.459 1.00 73.25 98 ILE A O 1
ATOM 688 N N . VAL A 1 99 ? 7.148 6.371 -11.901 1.00 74.44 99 VAL A N 1
ATOM 689 C CA . VAL A 1 99 ? 6.268 7.302 -11.183 1.00 74.44 99 VAL A CA 1
ATOM 690 C C . VAL A 1 99 ? 4.852 6.735 -11.111 1.00 74.44 99 VAL A C 1
ATOM 692 O O . VAL A 1 99 ? 4.229 6.792 -10.055 1.00 74.44 99 VAL A O 1
ATOM 695 N N . THR A 1 100 ? 4.360 6.128 -12.189 1.00 79.69 100 THR A N 1
ATOM 696 C CA . THR A 1 100 ? 3.025 5.519 -12.234 1.00 79.69 100 THR A CA 1
ATOM 697 C C . THR A 1 100 ? 2.895 4.361 -11.260 1.00 79.69 100 THR A C 1
ATOM 699 O O . THR A 1 100 ? 1.948 4.342 -10.479 1.00 79.69 100 THR A O 1
ATOM 702 N N . ASP A 1 101 ? 3.855 3.438 -11.244 1.00 79.81 101 ASP A N 1
ATOM 703 C CA . ASP A 1 101 ? 3.837 2.292 -10.336 1.00 79.81 101 ASP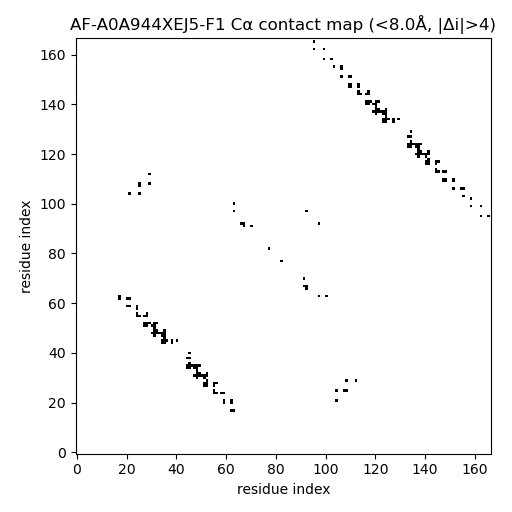 A CA 1
ATOM 704 C C . ASP A 1 101 ? 3.882 2.725 -8.874 1.00 79.81 101 ASP A C 1
ATOM 706 O O . ASP A 1 101 ? 3.138 2.204 -8.044 1.00 79.81 101 ASP A O 1
ATOM 710 N N . VAL A 1 102 ? 4.734 3.703 -8.549 1.00 80.75 102 VAL A N 1
ATOM 711 C CA . VAL A 1 102 ? 4.840 4.238 -7.188 1.00 80.75 102 VAL A CA 1
ATOM 712 C C . VAL A 1 102 ? 3.537 4.927 -6.786 1.00 80.75 102 VAL A C 1
ATOM 714 O O . VAL A 1 102 ? 3.020 4.670 -5.700 1.00 80.75 102 VAL A O 1
ATOM 717 N N . MET A 1 103 ? 2.962 5.762 -7.654 1.00 82.94 103 MET A N 1
ATOM 718 C CA . MET A 1 103 ? 1.697 6.449 -7.376 1.00 82.94 103 MET A CA 1
ATOM 719 C C . MET A 1 103 ? 0.537 5.460 -7.229 1.00 82.94 103 MET A C 1
ATOM 721 O O . MET A 1 103 ? -0.279 5.586 -6.315 1.00 82.94 103 MET A O 1
ATOM 725 N N . GLN A 1 104 ? 0.482 4.439 -8.083 1.00 83.50 104 GLN A N 1
ATOM 726 C CA . GLN A 1 104 ? -0.529 3.391 -8.017 1.00 83.50 104 GLN A CA 1
ATOM 727 C C . GLN A 1 104 ? -0.371 2.533 -6.757 1.00 83.50 104 GLN A C 1
ATOM 729 O O . GLN A 1 104 ? -1.365 2.188 -6.120 1.00 83.50 104 GLN A O 1
ATOM 734 N N . PHE A 1 105 ? 0.861 2.245 -6.343 1.00 83.69 105 PHE A N 1
ATOM 735 C CA . PHE A 1 105 ? 1.139 1.565 -5.084 1.00 83.69 105 PHE A CA 1
ATOM 736 C C . PHE A 1 105 ? 0.684 2.382 -3.872 1.00 83.69 105 PHE A C 1
ATOM 738 O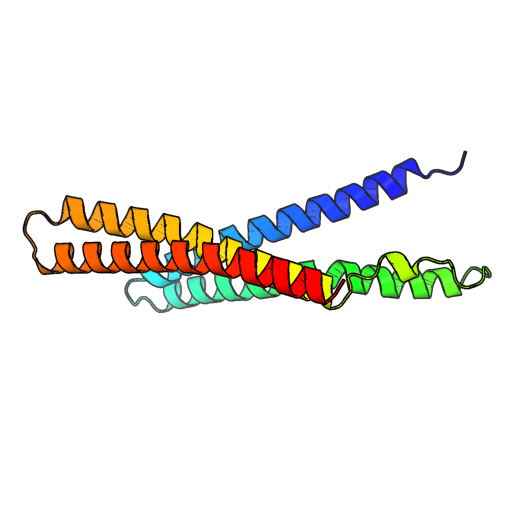 O . PHE A 1 105 ? -0.017 1.851 -3.009 1.00 83.69 105 PHE A O 1
ATOM 745 N N . LEU A 1 106 ? 1.020 3.677 -3.818 1.00 84.81 106 LEU A N 1
ATOM 746 C CA . LEU A 1 106 ? 0.572 4.566 -2.741 1.00 84.81 106 LEU A CA 1
ATOM 747 C C . LEU A 1 106 ? -0.956 4.639 -2.678 1.00 84.81 106 LEU A C 1
ATOM 749 O O . LEU A 1 106 ? -1.536 4.589 -1.595 1.00 84.81 106 LEU A O 1
ATOM 753 N N . LEU A 1 107 ? -1.615 4.685 -3.833 1.00 86.19 107 LEU A N 1
ATOM 754 C CA . LEU A 1 107 ? -3.068 4.643 -3.920 1.00 86.19 107 LEU A CA 1
ATOM 755 C C . LEU A 1 107 ? -3.673 3.355 -3.374 1.00 86.19 107 LEU A C 1
ATOM 757 O O . LEU A 1 107 ? -4.622 3.415 -2.595 1.00 86.19 107 LEU A O 1
ATOM 761 N N . VAL A 1 108 ? -3.146 2.198 -3.778 1.00 85.19 108 VAL A N 1
ATOM 762 C CA . VAL A 1 108 ? -3.619 0.899 -3.284 1.00 85.19 108 VAL A CA 1
ATOM 763 C C . VAL A 1 108 ? -3.412 0.809 -1.773 1.00 85.19 108 VAL A C 1
ATOM 765 O O . VAL A 1 108 ? -4.313 0.385 -1.054 1.00 85.19 108 VAL A O 1
ATOM 768 N N . LEU A 1 109 ? -2.275 1.283 -1.266 1.00 86.00 109 LEU A N 1
ATOM 769 C CA . LEU A 1 109 ? -1.981 1.322 0.163 1.00 86.00 109 LEU A CA 1
ATOM 770 C C . LEU A 1 109 ? -2.980 2.196 0.940 1.00 86.00 109 LEU A C 1
ATOM 772 O O . LEU A 1 109 ? -3.494 1.771 1.979 1.00 86.00 109 LEU A O 1
ATOM 776 N N . VAL A 1 110 ? -3.310 3.387 0.435 1.00 87.06 110 VAL A N 1
ATOM 777 C CA . VAL A 1 110 ? -4.332 4.267 1.034 1.00 87.06 110 VAL A CA 1
ATOM 778 C C . VAL A 1 110 ? -5.730 3.650 0.928 1.00 87.06 110 VAL A C 1
ATOM 780 O O . VAL A 1 110 ? -6.488 3.680 1.894 1.00 87.06 110 VAL A O 1
ATOM 783 N N . GLY A 1 111 ? -6.069 3.038 -0.207 1.00 88.38 111 GLY A N 1
ATOM 784 C CA . GLY A 1 111 ? -7.357 2.379 -0.414 1.00 88.38 111 GLY A CA 1
ATOM 785 C C . GLY A 1 111 ? -7.582 1.223 0.561 1.00 88.38 111 GLY A C 1
ATOM 786 O O . GLY A 1 111 ? -8.602 1.178 1.247 1.00 88.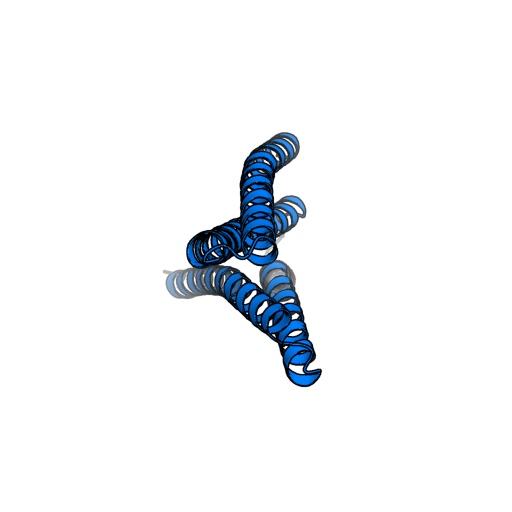38 111 GLY A O 1
ATOM 787 N N . VAL A 1 112 ? -6.607 0.320 0.691 1.00 87.62 112 VAL A N 1
ATOM 788 C CA . VAL A 1 112 ? -6.716 -0.836 1.595 1.00 87.62 112 VAL A CA 1
ATOM 789 C C . VAL A 1 112 ? -6.695 -0.396 3.062 1.00 87.62 112 VAL A C 1
ATOM 791 O O . VAL A 1 112 ? -7.516 -0.860 3.855 1.00 87.62 112 VAL A O 1
ATOM 794 N N . SER A 1 113 ? -5.809 0.531 3.441 1.00 86.75 113 SER A N 1
ATOM 795 C CA . SER A 1 113 ? -5.761 1.050 4.820 1.00 86.75 113 SER A CA 1
ATOM 796 C C . SER A 1 113 ? -7.032 1.809 5.218 1.00 86.75 113 SER A C 1
ATOM 798 O O . SER A 1 113 ? -7.449 1.749 6.381 1.00 86.75 113 SER A O 1
ATOM 800 N N . SER A 1 114 ? -7.692 2.463 4.259 1.00 88.88 114 SER A N 1
ATOM 801 C CA . SER A 1 114 ? -8.982 3.106 4.475 1.00 88.88 114 SER A CA 1
ATOM 802 C C . SER A 1 114 ? -10.075 2.099 4.840 1.00 88.88 114 SER A C 1
ATOM 804 O O . SER A 1 114 ? -10.755 2.282 5.849 1.00 88.88 114 SER A O 1
ATOM 806 N N . VAL A 1 115 ? -10.192 0.990 4.102 1.00 90.19 115 VAL A N 1
ATOM 807 C CA . VAL A 1 115 ? -11.179 -0.064 4.402 1.00 90.19 115 VAL A CA 1
ATOM 808 C C . VAL A 1 115 ? -10.964 -0.640 5.805 1.00 90.19 115 VAL A C 1
ATOM 810 O O 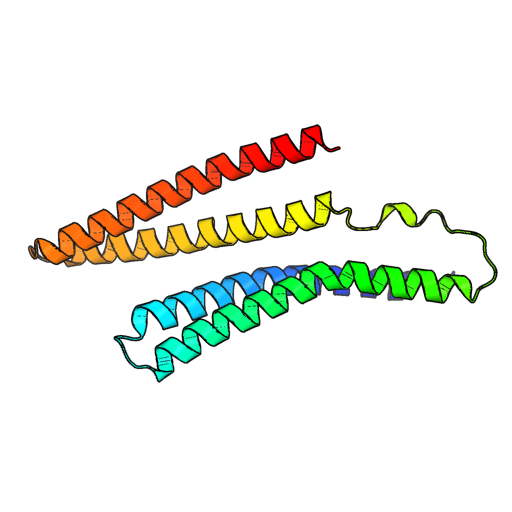. VAL A 1 115 ? -11.919 -0.819 6.558 1.00 90.19 115 VAL A O 1
ATOM 813 N N . ILE A 1 116 ? -9.709 -0.868 6.200 1.00 88.44 116 ILE A N 1
ATOM 814 C CA . ILE A 1 116 ? -9.373 -1.363 7.544 1.00 88.44 116 ILE A CA 1
ATOM 815 C C . ILE A 1 116 ? -9.813 -0.362 8.617 1.00 88.44 116 ILE A C 1
ATOM 817 O O . ILE A 1 116 ? -10.453 -0.740 9.599 1.00 88.44 116 ILE A O 1
ATOM 821 N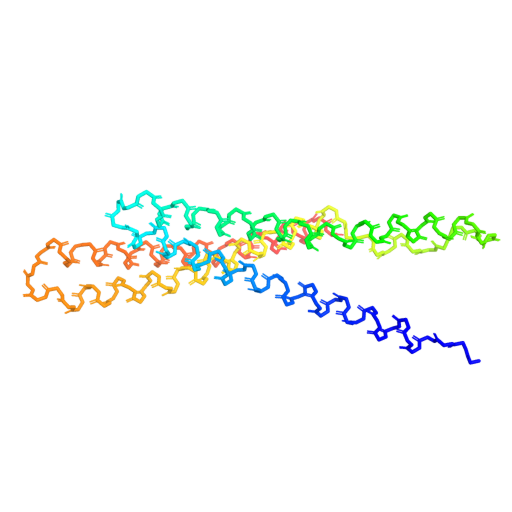 N . SER A 1 117 ? -9.512 0.921 8.415 1.00 86.75 117 SER A N 1
ATOM 822 C CA . SER A 1 117 ? -9.901 1.986 9.344 1.00 86.75 117 SER A CA 1
ATOM 823 C C . SER A 1 117 ? -11.420 2.117 9.443 1.00 86.75 117 SER A C 1
ATOM 825 O O . SER A 1 117 ? -11.949 2.265 10.540 1.00 86.75 117 SER A O 1
ATOM 827 N N . PHE A 1 118 ? -12.134 1.981 8.325 1.00 90.81 118 PHE A N 1
ATOM 828 C CA . PHE A 1 118 ? -13.594 1.990 8.291 1.00 90.81 118 PHE A CA 1
ATOM 829 C C . PHE A 1 118 ? -14.185 0.864 9.152 1.00 90.81 118 PHE A C 1
ATOM 831 O O . PHE A 1 118 ? -15.065 1.112 9.976 1.00 90.81 118 PHE A O 1
ATOM 838 N N . ILE A 1 119 ? -13.653 -0.358 9.025 1.00 90.75 119 ILE A N 1
ATOM 839 C CA . ILE A 1 119 ? -14.086 -1.515 9.821 1.00 90.75 119 ILE A CA 1
ATOM 840 C C . ILE A 1 119 ? -13.808 -1.281 11.313 1.00 90.75 119 ILE A C 1
ATOM 842 O O . ILE A 1 119 ? -14.704 -1.459 12.138 1.00 90.75 119 ILE A O 1
ATOM 846 N N . ILE A 1 120 ? -12.598 -0.834 11.670 1.00 87.19 120 ILE A N 1
ATOM 847 C CA . ILE A 1 120 ? -12.216 -0.576 13.070 1.00 87.19 120 ILE A CA 1
ATOM 848 C C . ILE A 1 120 ? -13.097 0.518 13.684 1.00 87.19 120 ILE 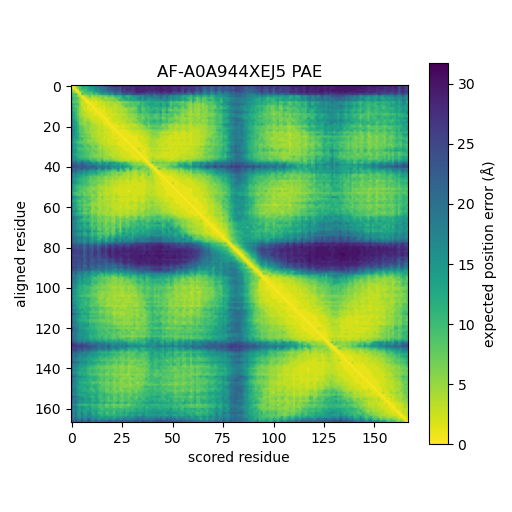A C 1
ATOM 850 O O . ILE A 1 120 ? -13.614 0.348 14.788 1.00 87.19 120 ILE A O 1
ATOM 854 N N . GLY A 1 121 ? -13.307 1.624 12.966 1.00 88.44 121 GLY A N 1
ATOM 855 C CA . GLY A 1 121 ? -14.156 2.725 13.413 1.00 88.44 121 GLY A CA 1
ATOM 856 C C . GLY A 1 121 ? -15.617 2.306 13.583 1.00 88.44 121 GLY A C 1
ATOM 857 O O . GLY A 1 121 ? -16.248 2.682 14.570 1.00 88.44 121 GLY A O 1
ATOM 858 N N . GLY A 1 122 ? -16.134 1.477 12.671 1.00 87.94 122 GLY A N 1
ATOM 859 C CA . GLY A 1 122 ? -17.488 0.931 12.744 1.00 87.94 122 GLY A CA 1
ATOM 860 C C . GLY A 1 122 ? -17.689 0.020 13.955 1.00 87.94 122 GLY A C 1
ATOM 861 O O . GLY A 1 122 ? -18.641 0.209 14.713 1.00 87.94 122 GLY A O 1
ATOM 862 N N . ILE A 1 123 ? -16.759 -0.912 14.195 1.00 90.31 123 ILE A N 1
ATOM 863 C CA . ILE A 1 123 ? -16.791 -1.786 15.379 1.00 90.31 123 ILE A CA 1
ATOM 864 C C . ILE A 1 123 ? -16.709 -0.946 16.657 1.00 90.31 123 ILE A C 1
ATOM 866 O O . ILE A 1 123 ? -17.524 -1.133 17.559 1.00 90.31 123 ILE A O 1
ATOM 870 N N . MET A 1 124 ? -15.779 0.012 16.731 1.00 86.50 124 MET A N 1
ATOM 871 C CA . MET A 1 124 ? -15.609 0.896 17.890 1.00 86.50 124 MET A CA 1
ATOM 872 C C . MET A 1 124 ? -16.855 1.748 18.168 1.00 86.50 124 MET A C 1
ATOM 874 O O . MET A 1 124 ? -17.217 1.949 19.326 1.00 86.50 124 MET A O 1
ATOM 878 N N . TYR A 1 125 ? -17.537 2.218 17.121 1.00 87.56 125 TYR A N 1
ATOM 879 C CA . TYR A 1 125 ? -18.774 2.978 17.259 1.00 87.56 125 TYR A CA 1
ATOM 880 C C . TYR A 1 125 ? -19.923 2.115 17.791 1.00 87.56 125 TYR A C 1
ATOM 882 O O . TYR A 1 125 ? -20.577 2.501 18.756 1.00 87.56 125 TYR A O 1
ATOM 890 N N . ILE A 1 126 ? -20.144 0.925 17.224 1.00 89.25 126 ILE A N 1
ATOM 891 C CA . ILE A 1 126 ? -21.261 0.042 17.606 1.00 89.25 126 ILE A CA 1
ATOM 892 C C . ILE A 1 126 ? -21.059 -0.542 19.014 1.00 89.25 126 ILE A C 1
ATOM 894 O O . ILE A 1 126 ? -22.010 -0.670 19.780 1.00 89.25 126 ILE A O 1
ATOM 898 N N . THR A 1 127 ? -19.817 -0.854 19.390 1.00 88.69 127 THR A N 1
ATOM 899 C CA . THR A 1 127 ? -19.482 -1.454 20.697 1.00 88.69 127 THR A CA 1
ATOM 900 C C . THR A 1 127 ? -19.298 -0.438 21.828 1.00 88.69 127 THR A C 1
ATOM 902 O O . THR A 1 127 ? -18.982 -0.820 22.953 1.00 88.69 127 THR A O 1
ATOM 905 N N . SER A 1 128 ? -19.505 0.856 21.568 1.00 84.50 128 SER A N 1
ATOM 906 C CA . SER A 1 128 ? -19.248 1.923 22.544 1.00 84.50 128 SER A CA 1
ATOM 907 C C . SER A 1 128 ? -20.209 1.931 23.744 1.00 84.50 128 SER A C 1
ATOM 909 O O . SER A 1 128 ? -19.868 2.504 24.775 1.00 84.50 128 SER A O 1
ATOM 911 N N . GLY A 1 129 ? -21.370 1.268 23.666 1.00 82.31 129 GLY A N 1
ATOM 912 C CA . GLY A 1 129 ? -22.222 0.970 24.831 1.00 82.31 129 GLY A CA 1
ATOM 913 C C . GLY A 1 129 ? -22.709 2.186 25.635 1.00 82.31 129 GLY A C 1
ATOM 914 O O . GLY A 1 129 ? -23.055 2.032 26.802 1.00 82.31 129 GLY A O 1
ATOM 915 N N . GLY A 1 130 ? -22.712 3.385 25.041 1.00 76.81 130 GLY A N 1
ATOM 916 C CA . GLY A 1 130 ? -23.077 4.644 25.707 1.00 76.81 130 GLY A CA 1
ATOM 917 C C . GLY A 1 130 ? -21.896 5.492 26.200 1.00 76.81 130 GLY A C 1
ATOM 918 O O . GLY A 1 130 ? -22.111 6.612 26.654 1.00 76.81 130 GLY A O 1
ATOM 919 N N . ASP A 1 131 ? -20.653 5.017 26.073 1.00 89.06 131 ASP A N 1
ATOM 920 C CA . ASP A 1 131 ? -19.450 5.818 26.327 1.00 89.06 131 ASP A CA 1
ATOM 921 C C . ASP A 1 131 ? -19.236 6.822 25.181 1.00 89.06 131 ASP A C 1
ATOM 923 O O . ASP A 1 131 ? -18.846 6.459 24.064 1.00 89.06 131 ASP A O 1
ATOM 927 N N . GLN A 1 132 ? -19.491 8.101 25.470 1.00 83.81 132 GLN A N 1
ATOM 928 C CA . GLN A 1 132 ? -19.403 9.196 24.503 1.00 83.81 132 GLN A CA 1
ATOM 929 C C . GLN A 1 132 ? -17.996 9.330 23.898 1.00 83.81 132 GLN A C 1
ATOM 931 O O . GLN A 1 132 ? -17.858 9.604 22.709 1.00 83.81 132 GLN A O 1
ATOM 936 N N . THR A 1 133 ? -16.946 9.028 24.666 1.00 85.94 133 THR A N 1
ATOM 937 C CA . THR A 1 133 ? -15.553 9.126 24.205 1.00 85.94 133 THR A CA 1
ATOM 938 C C . THR A 1 133 ? -15.234 8.049 23.170 1.00 85.94 133 THR A C 1
ATOM 940 O O . THR A 1 133 ? -14.568 8.309 22.160 1.00 85.94 133 THR A O 1
ATOM 943 N N . LYS A 1 134 ? -15.722 6.823 23.394 1.00 83.19 134 LYS A N 1
ATOM 944 C CA . LYS A 1 134 ? -15.556 5.713 22.444 1.00 83.19 134 LYS A CA 1
ATOM 945 C C . LYS A 1 134 ? -16.405 5.912 21.195 1.00 83.19 134 LYS A C 1
ATOM 947 O O . LYS A 1 134 ? -15.917 5.663 20.092 1.00 83.19 134 LYS A O 1
ATOM 952 N N . ALA A 1 135 ? -17.629 6.410 21.358 1.00 86.94 135 ALA A N 1
ATOM 953 C CA . ALA A 1 135 ? -18.514 6.726 20.245 1.00 86.94 135 ALA A CA 1
ATOM 954 C C . ALA A 1 135 ? -17.922 7.826 19.345 1.00 86.94 135 ALA A C 1
ATOM 956 O O . ALA A 1 135 ? -17.880 7.665 18.123 1.00 86.94 135 ALA A O 1
ATOM 957 N N . ASP A 1 136 ? -17.394 8.903 19.931 1.00 89.00 136 ASP A N 1
ATOM 958 C CA . ASP A 1 136 ? -16.775 9.997 19.177 1.00 89.00 136 ASP A CA 1
ATOM 959 C C . ASP A 1 136 ? -15.473 9.566 18.496 1.00 89.00 136 ASP A C 1
ATOM 961 O O . ASP A 1 136 ? -15.222 9.925 17.343 1.00 89.00 136 ASP A O 1
ATOM 965 N N . SER A 1 137 ? -14.667 8.732 19.159 1.00 86.94 137 SER A N 1
ATOM 966 C CA . SER A 1 137 ? -13.463 8.154 18.550 1.00 86.94 137 SER A CA 1
ATOM 967 C C . SER A 1 137 ? -13.807 7.272 17.347 1.00 86.94 137 SER A C 1
ATOM 969 O O . SER A 1 137 ? -13.211 7.440 16.282 1.00 86.94 137 SER A O 1
ATOM 971 N N . GLY A 1 138 ? -14.807 6.391 17.478 1.00 87.44 138 GLY A N 1
ATOM 972 C CA . GLY A 1 138 ? -15.291 5.549 16.383 1.00 87.44 138 GLY A CA 1
ATOM 973 C C . GLY A 1 138 ? -15.804 6.373 15.201 1.00 87.44 138 GLY A C 1
ATOM 974 O O . GLY A 1 138 ? -15.356 6.168 14.072 1.00 87.44 138 GLY A O 1
ATOM 975 N N . LYS A 1 139 ? -16.651 7.383 15.457 1.00 88.69 139 LYS A N 1
ATOM 976 C CA . LYS A 1 139 ? -17.122 8.326 14.424 1.00 88.69 139 LYS A CA 1
ATOM 977 C C . LYS A 1 139 ? -15.969 9.006 13.707 1.00 88.69 139 LYS A C 1
ATOM 979 O O . LYS A 1 139 ? -15.960 9.062 12.483 1.00 88.69 139 LYS A O 1
ATOM 984 N N . ARG A 1 140 ? -14.984 9.508 14.451 1.00 91.56 140 ARG A N 1
ATOM 985 C CA . ARG A 1 140 ? -13.841 10.212 13.871 1.00 91.56 140 ARG A CA 1
ATOM 986 C C . ARG A 1 140 ? -13.032 9.298 12.950 1.00 91.56 140 ARG A C 1
ATOM 988 O O . ARG A 1 140 ? -12.690 9.707 11.844 1.00 91.56 140 ARG A O 1
ATOM 995 N N . VAL A 1 141 ? -12.776 8.059 13.370 1.00 90.69 141 VAL A N 1
ATOM 996 C CA . VAL A 1 141 ? -12.086 7.055 12.545 1.00 90.69 141 VAL A CA 1
ATOM 997 C C . VAL A 1 141 ? -12.877 6.751 11.266 1.00 90.69 141 VAL A C 1
ATOM 999 O O . VAL A 1 141 ? -12.296 6.757 10.180 1.00 90.69 141 VAL A O 1
ATOM 1002 N N . VAL A 1 142 ? -14.199 6.571 11.365 1.00 91.50 142 VAL A N 1
ATOM 1003 C CA . VAL A 1 142 ? -15.068 6.366 10.194 1.00 91.50 142 VAL A CA 1
ATOM 1004 C C . VAL A 1 142 ? -15.013 7.572 9.252 1.00 91.50 142 VAL A C 1
ATOM 1006 O O . VAL A 1 142 ? -14.764 7.401 8.060 1.00 91.50 142 VAL A O 1
ATOM 1009 N N . THR A 1 143 ? -15.151 8.796 9.759 1.00 91.50 143 THR A N 1
ATOM 1010 C CA . THR A 1 143 ? -15.075 10.012 8.936 1.00 91.50 143 THR A CA 1
ATOM 1011 C C . THR A 1 143 ? -13.745 10.107 8.188 1.00 91.50 143 THR A C 1
ATOM 1013 O O . THR A 1 143 ? -13.738 10.349 6.982 1.00 91.50 143 THR A O 1
ATOM 1016 N N . TYR A 1 144 ? -12.616 9.852 8.860 1.00 91.00 144 TYR A N 1
ATOM 1017 C CA . TYR A 1 144 ? -11.305 9.870 8.205 1.00 91.00 144 TYR A CA 1
ATOM 1018 C C . TYR A 1 144 ? -11.150 8.775 7.148 1.00 91.00 144 TYR A C 1
ATOM 1020 O O . TYR A 1 144 ? -10.571 9.033 6.094 1.00 91.00 144 TYR A O 1
ATOM 1028 N N . SER A 1 145 ? -11.696 7.581 7.383 1.00 91.62 145 SER A N 1
ATOM 1029 C CA . SER A 1 145 ? -11.675 6.519 6.373 1.00 91.62 145 SER A CA 1
ATOM 1030 C C . SER A 1 145 ? -12.467 6.903 5.117 1.00 91.62 145 SER A C 1
ATOM 1032 O O . SER A 1 145 ? -11.956 6.776 4.006 1.00 91.62 145 SER A O 1
ATOM 1034 N N . ILE A 1 146 ? -13.653 7.502 5.264 1.00 91.50 146 ILE A N 1
ATOM 1035 C CA . ILE A 1 146 ? -14.456 7.975 4.126 1.00 91.50 146 ILE A CA 1
ATOM 1036 C C . ILE A 1 146 ? -13.689 9.038 3.330 1.00 91.50 146 ILE A C 1
ATOM 1038 O O . ILE A 1 146 ? -13.604 8.944 2.106 1.00 91.50 146 ILE A O 1
ATOM 1042 N N . ILE A 1 147 ? -13.066 10.005 4.012 1.00 90.75 147 ILE A N 1
ATOM 1043 C CA . ILE A 1 147 ? -12.227 11.020 3.358 1.00 90.75 147 ILE A CA 1
ATOM 1044 C C . ILE A 1 147 ? -11.090 10.350 2.575 1.00 90.75 147 ILE A C 1
ATOM 1046 O O . ILE A 1 147 ? -10.860 10.704 1.421 1.00 90.75 147 ILE A O 1
ATOM 1050 N N . ALA A 1 148 ? -10.418 9.349 3.147 1.00 88.62 148 ALA A N 1
ATOM 1051 C CA . ALA A 1 148 ? -9.349 8.624 2.464 1.00 88.62 148 ALA A CA 1
ATOM 1052 C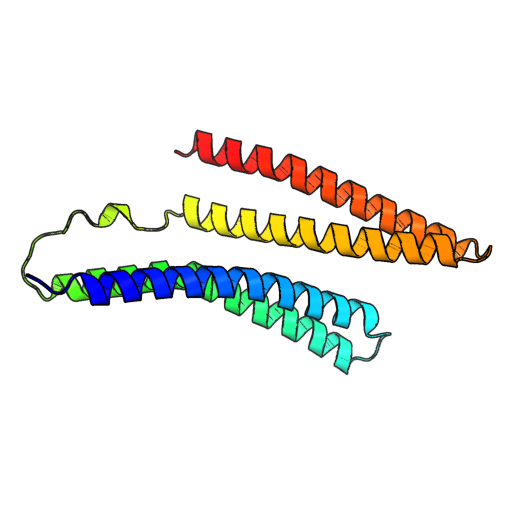 C . ALA A 1 148 ? -9.838 7.863 1.214 1.00 88.62 148 ALA A C 1
ATOM 1054 O O . ALA A 1 148 ? -9.141 7.859 0.196 1.00 88.62 148 ALA A O 1
ATOM 1055 N N . VAL A 1 149 ? -11.042 7.271 1.237 1.00 90.44 149 VAL A N 1
ATOM 1056 C CA . VAL A 1 149 ? -11.647 6.654 0.035 1.00 90.44 149 VAL A CA 1
ATOM 1057 C C . VAL A 1 149 ? -11.921 7.711 -1.036 1.00 90.44 149 VAL A C 1
ATOM 1059 O O . VAL A 1 149 ? -11.568 7.525 -2.198 1.00 90.44 149 VAL A O 1
ATOM 1062 N N . CYS A 1 150 ? -12.499 8.851 -0.659 1.00 90.19 150 CYS A N 1
ATOM 1063 C CA . CYS A 1 150 ? -12.779 9.931 -1.605 1.00 90.19 150 CYS A CA 1
ATOM 1064 C C . CYS A 1 150 ? -11.492 10.489 -2.234 1.00 90.19 150 CYS A C 1
ATOM 1066 O O . CYS A 1 150 ? -11.424 10.678 -3.449 1.00 90.19 150 CYS A O 1
ATOM 1068 N N . VAL A 1 151 ? -10.452 10.709 -1.422 1.00 89.31 151 VAL A N 1
ATOM 1069 C CA . VAL A 1 151 ? -9.149 11.214 -1.882 1.00 89.31 151 VAL A CA 1
ATOM 1070 C C . VAL A 1 151 ? -8.460 10.211 -2.806 1.00 89.31 151 VAL A C 1
ATOM 1072 O O . VAL A 1 151 ? -7.947 10.602 -3.853 1.00 89.31 151 VAL A O 1
ATOM 1075 N N . SER A 1 152 ? -8.479 8.919 -2.470 1.00 87.81 152 SER A N 1
ATOM 1076 C CA . SER A 1 152 ? -7.898 7.879 -3.332 1.00 87.81 152 SER A CA 1
ATOM 1077 C C . SER A 1 152 ? -8.647 7.747 -4.664 1.00 87.81 152 SER A C 1
ATOM 1079 O O . SER A 1 152 ? -8.011 7.648 -5.714 1.00 87.81 152 SER A O 1
ATOM 1081 N N . GLY A 1 153 ? -9.979 7.854 -4.655 1.00 86.56 153 GLY A N 1
ATOM 1082 C CA . GLY A 1 153 ? -10.793 7.909 -5.872 1.00 86.56 153 GLY A CA 1
ATOM 1083 C C . GLY A 1 153 ? -10.457 9.106 -6.771 1.00 86.56 153 GLY A C 1
ATOM 1084 O O . GLY A 1 153 ? -10.269 8.938 -7.976 1.00 86.56 153 GLY A O 1
ATOM 1085 N N . ALA A 1 154 ? -10.314 10.303 -6.194 1.00 86.50 154 ALA A N 1
ATOM 1086 C CA . ALA A 1 154 ? -9.932 11.507 -6.937 1.00 86.50 154 ALA A CA 1
ATOM 1087 C C . ALA A 1 154 ? -8.497 11.424 -7.489 1.00 86.50 154 ALA A C 1
ATOM 1089 O O . ALA A 1 154 ? -8.235 11.808 -8.629 1.00 86.50 154 ALA A O 1
ATOM 1090 N N . SER A 1 155 ? -7.568 10.866 -6.713 1.00 85.81 155 SER A N 1
ATOM 1091 C CA . SER A 1 155 ? -6.167 10.729 -7.113 1.00 85.81 155 SER A CA 1
ATOM 1092 C C . SER A 1 155 ? -5.979 9.771 -8.300 1.00 85.81 155 SER A C 1
ATOM 1094 O O . SER A 1 155 ? -5.146 10.050 -9.163 1.00 85.81 155 SER A O 1
ATOM 1096 N N . LEU A 1 156 ? -6.811 8.728 -8.445 1.00 80.69 156 LEU A N 1
ATOM 1097 C CA . LEU A 1 156 ? -6.817 7.872 -9.643 1.00 80.69 156 LEU A CA 1
ATOM 1098 C C . LEU A 1 156 ? -7.114 8.651 -10.931 1.00 80.69 156 LEU A C 1
ATOM 1100 O O . LEU A 1 156 ? -6.515 8.362 -11.968 1.00 80.69 156 LEU A O 1
ATOM 1104 N N . MET A 1 157 ? -8.033 9.622 -10.886 1.00 82.31 157 MET A N 1
ATOM 1105 C CA . MET A 1 157 ? -8.328 10.463 -12.050 1.00 82.31 157 MET A CA 1
ATOM 1106 C C . MET A 1 157 ? -7.147 11.360 -12.412 1.00 82.31 157 MET A C 1
ATOM 1108 O O . MET A 1 157 ? -6.781 11.427 -13.583 1.00 82.31 157 MET A O 1
ATOM 1112 N N . ILE A 1 158 ? -6.525 11.989 -11.413 1.00 82.44 158 ILE A N 1
ATOM 1113 C CA . ILE A 1 158 ? -5.376 12.880 -11.619 1.00 82.44 158 ILE A CA 1
ATOM 1114 C C . ILE A 1 158 ? -4.200 12.107 -12.218 1.00 82.44 158 ILE A C 1
ATOM 1116 O O . ILE A 1 158 ? -3.599 12.568 -13.180 1.00 82.44 158 ILE A O 1
ATOM 1120 N N . ILE A 1 159 ? -3.899 10.908 -11.710 1.00 79.44 159 ILE A N 1
ATOM 1121 C CA . ILE A 1 159 ? -2.813 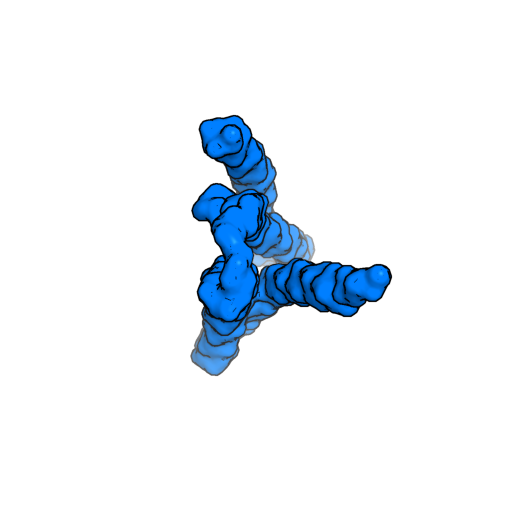10.074 -12.244 1.00 79.44 159 ILE A CA 1
ATOM 1122 C C . ILE A 1 159 ? -3.077 9.741 -13.708 1.00 79.44 159 ILE A C 1
ATOM 1124 O O . ILE A 1 159 ? -2.222 9.991 -14.550 1.00 79.44 159 ILE A O 1
ATOM 1128 N N . LYS A 1 160 ? -4.279 9.251 -14.038 1.00 81.12 160 LYS A N 1
ATOM 1129 C CA . LYS A 1 160 ? -4.643 8.940 -15.427 1.00 81.12 160 LYS A CA 1
ATOM 1130 C C . LYS A 1 160 ? -4.546 10.166 -16.341 1.00 81.12 160 LYS A C 1
ATOM 1132 O O . LYS A 1 160 ? -4.097 10.023 -17.471 1.00 81.12 160 LYS A O 1
ATOM 1137 N N . GLN A 1 161 ? -4.925 11.352 -15.859 1.00 82.81 161 GLN A N 1
ATOM 1138 C CA . GLN A 1 161 ? -4.798 12.604 -16.613 1.00 82.81 161 GLN A CA 1
ATOM 1139 C C . GLN A 1 161 ? -3.342 13.034 -16.812 1.00 82.81 161 GLN A C 1
ATOM 1141 O O . GLN A 1 161 ? -2.971 13.385 -17.925 1.00 82.81 161 GLN A O 1
ATOM 1146 N N . VAL A 1 162 ? -2.505 12.982 -15.774 1.00 80.31 162 VAL A N 1
ATOM 1147 C CA . VAL A 1 162 ? -1.076 13.319 -15.880 1.00 80.31 162 VAL A CA 1
ATOM 1148 C C . VAL A 1 162 ? -0.359 12.350 -16.819 1.00 80.31 162 VAL A C 1
ATOM 1150 O O . VAL A 1 162 ? 0.436 12.784 -17.644 1.00 80.31 162 VAL A O 1
ATOM 1153 N N . LEU A 1 163 ? -0.676 11.056 -16.749 1.00 72.06 163 LEU A N 1
ATOM 1154 C CA . LEU A 1 163 ? -0.161 10.062 -17.691 1.00 72.06 163 LEU A CA 1
ATOM 1155 C C . LEU A 1 163 ? -0.594 10.347 -19.127 1.00 72.06 163 LEU A C 1
ATOM 1157 O O . LEU A 1 163 ? 0.242 10.272 -20.017 1.00 72.06 163 LEU A O 1
ATOM 1161 N N . ALA A 1 164 ? -1.867 10.683 -19.342 1.00 76.75 164 ALA A N 1
ATOM 1162 C CA . ALA A 1 164 ? -2.394 10.994 -20.668 1.00 76.75 164 ALA A CA 1
ATOM 1163 C C . ALA A 1 164 ? -1.815 12.288 -21.265 1.00 76.75 164 ALA A C 1
ATOM 1165 O O . ALA A 1 164 ? -1.813 12.447 -22.478 1.00 76.75 164 ALA A O 1
ATOM 1166 N N . LEU A 1 165 ? -1.347 13.218 -20.426 1.00 71.44 165 LEU A N 1
ATOM 1167 C CA . LEU A 1 165 ? -0.651 14.434 -20.860 1.00 71.44 165 LEU A CA 1
ATOM 1168 C C . LEU A 1 165 ? 0.846 14.212 -21.125 1.00 71.44 165 LEU A C 1
ATOM 1170 O O . LEU A 1 165 ? 1.471 15.058 -21.760 1.00 71.44 165 LEU A O 1
ATOM 1174 N N . LEU A 1 166 ? 1.422 13.127 -20.599 1.00 66.38 166 LEU A N 1
ATOM 1175 C CA . LEU A 1 166 ? 2.849 12.815 -20.700 1.00 66.38 166 LEU A CA 1
ATOM 1176 C C . LEU A 1 166 ? 3.156 11.730 -21.755 1.00 66.38 166 LEU A C 1
ATOM 1178 O O . LEU A 1 166 ? 4.303 11.631 -22.181 1.00 66.38 166 LEU A O 1
ATOM 1182 N N . SER A 1 167 ? 2.154 10.941 -22.171 1.00 58.25 167 SER A N 1
ATOM 1183 C CA . SER A 1 167 ? 2.208 10.008 -23.315 1.00 58.25 167 SER A CA 1
ATOM 1184 C C . SER A 1 167 ? 2.061 10.720 -24.656 1.00 58.25 167 SER A C 1
ATOM 1186 O O . SER A 1 167 ? 2.787 10.343 -25.599 1.00 58.25 167 SER A O 1
#

pLDDT: mean 77.72, std 13.22, range [36.53, 91.62]

Foldseek 3Di:
DPPPPVVVVVVVVLVVVLVVLLVVLLVQLLVLVVQLVPVVPPPVSVVSSVVSNVVSVVSNVCSLCVVVVVVVVVQVVVVVPPDPDPPPVVPPCDVLNSVLSVLVSVLVSLLVVLVVLLVVLVCQLVPCVPVPVSNVSSVVSNVVSVVSNVVSVVSVVVSVVVSVVVD

Mean predicted aligned error: 10.82 Å

Nearest PDB structures (foldseek):
  3syv-assembly1_A  TM=3.230E-01  e=3.347E+00  Mus musculus
  3zx6-assembly1_A  TM=3.511E-01  e=5.953E+00  Archaeoglobus fulgidus DSM 4304
  9c3i-assembly1_S  TM=2.793E-01  e=5.953E+00  Homo sapiens

Secondary structure (DSSP, 8-state):
---HHHHHHHHHHHHHHHHHHHHHHHHHHHHHHHHHHTTTT-HHHHHHHHHHHHHHHHHHHHHHHHHHHHHHHHHHHHTTTT----SGGGGS--HHHHHHHHHHHHHHHHHHHHHHHHHHHHHHHHTTTT-HHHHHHHHHHHHHHHHHHHHHHHHHHHHHHHHHHH-